Protein AF-A0A6G2DPR9-F1 (afdb_monomer_lite)

Radius of gyration: 10.83 Å; chains: 1; bounding box: 26×18×29 Å

Foldseek 3Di:
DDVVVLQVVLLVVLCVVPNVPDDDDPPDDCVPRVVDDPVNVVVSVVVSVVVVD

pLDDT: mean 76.4, std 6.01, range [49.19, 84.06]

Structure (mmCIF, N/CA/C/O backbone):
data_AF-A0A6G2DPR9-F1
#
_entry.id   AF-A0A6G2DPR9-F1
#
loop_
_atom_site.group_PDB
_atom_site.id
_atom_site.type_symbol
_atom_site.label_atom_id
_atom_site.label_alt_id
_atom_site.label_comp_id
_atom_site.label_asym_id
_atom_site.label_entity_id
_atom_site.label_seq_id
_atom_site.pdbx_PDB_ins_code
_atom_site.Cartn_x
_atom_site.Cartn_y
_atom_site.Cartn_z
_atom_site.occupancy
_atom_site.B_iso_or_equiv
_atom_site.auth_seq_id
_atom_site.auth_comp_id
_atom_site.auth_asym_id
_atom_site.auth_atom_id
_atom_site.pdbx_PDB_model_num
ATOM 1 N N . MET A 1 1 ? -14.373 -2.859 13.586 1.00 49.19 1 MET A N 1
ATOM 2 C CA . MET A 1 1 ? -14.393 -2.387 12.190 1.00 49.19 1 MET A CA 1
ATOM 3 C C . MET A 1 1 ? -14.566 -3.565 11.246 1.00 49.19 1 MET A C 1
ATOM 5 O O . MET A 1 1 ? -14.270 -4.687 11.642 1.00 49.19 1 MET A O 1
ATOM 9 N N . LYS A 1 2 ? -15.131 -3.349 10.054 1.00 69.25 2 LYS A N 1
ATOM 10 C CA . LYS A 1 2 ? -15.326 -4.415 9.051 1.00 69.25 2 LYS A CA 1
ATOM 11 C C . LYS A 1 2 ? -14.020 -4.580 8.272 1.00 69.25 2 LYS A C 1
ATOM 13 O O . LYS A 1 2 ? -13.419 -3.564 7.957 1.00 69.25 2 LYS A O 1
ATOM 18 N N . GLU A 1 3 ? -13.626 -5.806 7.915 1.00 70.69 3 GLU A N 1
ATOM 19 C CA . GLU A 1 3 ? -12.441 -6.117 7.073 1.00 70.69 3 GLU A CA 1
ATOM 20 C C . GLU A 1 3 ? -12.267 -5.169 5.880 1.00 70.69 3 GLU A C 1
ATOM 22 O O . GLU A 1 3 ? -11.155 -4.854 5.483 1.00 70.69 3 GLU A O 1
ATOM 27 N N . LYS A 1 4 ? -13.384 -4.658 5.359 1.00 76.12 4 LYS A N 1
ATOM 28 C CA . LYS A 1 4 ? -13.434 -3.686 4.275 1.00 76.12 4 LYS A CA 1
ATOM 2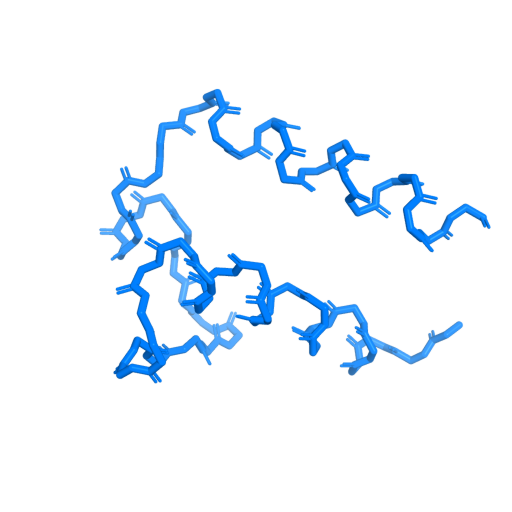9 C C . LYS A 1 4 ? -12.718 -2.358 4.558 1.00 76.12 4 LYS A C 1
ATOM 31 O O . LYS A 1 4 ? -12.092 -1.835 3.655 1.00 76.12 4 LYS A O 1
ATOM 36 N N . GLU A 1 5 ? -12.788 -1.826 5.780 1.00 77.69 5 GLU A N 1
ATOM 37 C CA . GLU A 1 5 ? -12.056 -0.595 6.139 1.00 77.69 5 GLU A CA 1
ATOM 38 C C . GLU A 1 5 ? -10.549 -0.849 6.186 1.00 77.69 5 GLU A C 1
ATOM 40 O O . GLU A 1 5 ? -9.774 -0.033 5.706 1.00 77.69 5 GLU A O 1
ATOM 45 N N . ILE A 1 6 ? -10.145 -2.016 6.698 1.00 77.19 6 ILE A N 1
ATOM 46 C CA . ILE A 1 6 ? -8.740 -2.437 6.707 1.00 77.19 6 ILE A CA 1
ATOM 47 C C . ILE A 1 6 ? -8.238 -2.580 5.275 1.00 77.19 6 ILE A C 1
ATOM 49 O O . ILE A 1 6 ? -7.185 -2.052 4.936 1.00 77.19 6 ILE A O 1
ATOM 53 N N . PHE A 1 7 ? -9.020 -3.232 4.418 1.00 80.88 7 PHE A N 1
ATOM 54 C CA . PHE A 1 7 ? -8.685 -3.376 3.011 1.00 80.88 7 PHE A CA 1
ATOM 55 C C . PHE A 1 7 ? -8.592 -2.023 2.291 1.00 80.88 7 PHE A C 1
ATOM 57 O O . PHE A 1 7 ? -7.609 -1.790 1.601 1.00 80.88 7 PHE A O 1
ATOM 64 N N . ASP A 1 8 ? -9.545 -1.109 2.487 1.00 82.94 8 ASP A N 1
ATOM 65 C CA . ASP A 1 8 ? -9.515 0.213 1.843 1.00 82.94 8 ASP A CA 1
ATOM 66 C C . ASP A 1 8 ? -8.295 1.047 2.296 1.00 82.94 8 ASP A C 1
ATOM 68 O O . ASP A 1 8 ? -7.646 1.685 1.460 1.00 82.94 8 ASP A O 1
ATOM 72 N N . SER A 1 9 ? -7.908 0.993 3.579 1.00 80.19 9 SER A N 1
ATOM 73 C CA . SER A 1 9 ? -6.669 1.635 4.059 1.00 80.19 9 SER A CA 1
ATOM 74 C C . SER A 1 9 ? -5.421 0.999 3.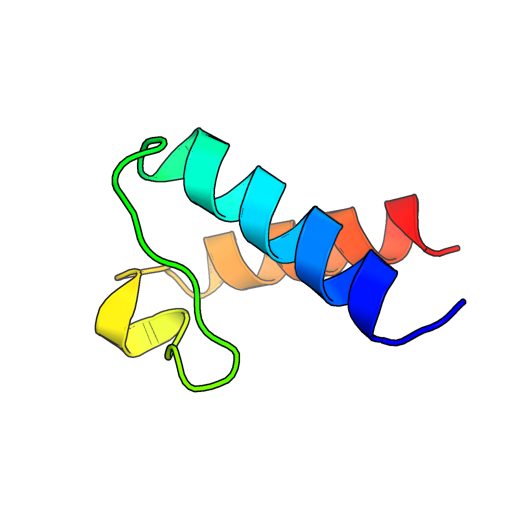439 1.00 80.19 9 SER A C 1
ATOM 76 O O . SER A 1 9 ? -4.528 1.708 2.977 1.00 80.19 9 SER A O 1
ATOM 78 N N . ILE A 1 10 ? -5.380 -0.336 3.359 1.00 78.56 10 ILE A N 1
ATOM 79 C CA . ILE A 1 10 ? -4.296 -1.098 2.718 1.00 78.56 10 ILE A CA 1
ATOM 80 C C . ILE A 1 10 ? -4.150 -0.697 1.245 1.00 78.56 10 ILE A C 1
ATOM 82 O O . ILE A 1 10 ? -3.046 -0.402 0.791 1.00 78.56 10 ILE A O 1
ATOM 86 N N . VAL A 1 11 ? -5.263 -0.655 0.507 1.00 83.62 11 VAL A N 1
ATOM 87 C CA . VAL A 1 11 ? -5.314 -0.259 -0.907 1.00 83.62 11 VAL A CA 1
ATOM 88 C C . VAL A 1 11 ? -4.779 1.157 -1.080 1.00 83.62 11 VAL A C 1
ATOM 90 O O . VAL A 1 11 ? -3.932 1.376 -1.941 1.00 83.62 11 VAL A O 1
ATOM 93 N N . THR A 1 12 ? -5.215 2.090 -0.231 1.00 84.06 12 THR A N 1
ATOM 94 C CA . THR A 1 12 ? -4.799 3.498 -0.290 1.00 84.06 12 THR A CA 1
ATOM 95 C C . THR A 1 12 ? -3.286 3.638 -0.124 1.00 84.06 12 THR A C 1
ATOM 97 O O . THR A 1 12 ? -2.630 4.225 -0.979 1.00 84.06 12 THR A O 1
ATOM 100 N N . ILE A 1 13 ? -2.707 3.031 0.915 1.00 79.69 13 ILE A N 1
ATOM 101 C CA . ILE A 1 13 ? -1.261 3.105 1.187 1.00 79.69 13 ILE A CA 1
ATOM 102 C C . ILE A 1 13 ? -0.443 2.503 0.031 1.00 79.69 13 ILE A C 1
ATOM 104 O O . ILE A 1 13 ? 0.611 3.021 -0.346 1.00 79.69 13 ILE A O 1
ATOM 108 N N . ILE A 1 14 ? -0.922 1.402 -0.550 1.00 79.06 14 ILE A N 1
ATOM 109 C CA . ILE A 1 14 ? -0.253 0.756 -1.680 1.00 79.06 14 ILE A CA 1
ATOM 110 C C . ILE A 1 14 ? -0.341 1.622 -2.940 1.00 79.06 14 ILE A C 1
ATOM 112 O O . ILE A 1 14 ? 0.664 1.792 -3.628 1.00 79.06 14 ILE A O 1
ATOM 116 N N . GLN A 1 15 ? -1.511 2.190 -3.236 1.00 82.69 15 GLN A N 1
ATOM 117 C CA . GLN A 1 15 ? -1.713 3.079 -4.382 1.00 82.69 15 GLN A CA 1
ATOM 118 C C . GLN A 1 15 ? -0.923 4.385 -4.248 1.00 82.69 15 GLN A C 1
ATOM 120 O O . GLN A 1 15 ? -0.425 4.891 -5.249 1.00 82.69 15 GLN A O 1
ATOM 125 N N . GLU A 1 16 ? -0.720 4.904 -3.036 1.00 81.31 16 GLU A N 1
ATOM 126 C CA . GLU A 1 16 ? 0.162 6.056 -2.810 1.00 81.31 16 GLU A CA 1
ATOM 127 C C . GLU A 1 16 ? 1.628 5.747 -3.146 1.00 81.31 16 GLU A C 1
ATOM 129 O O . GLU A 1 16 ? 2.339 6.611 -3.663 1.00 81.31 16 GLU A O 1
ATOM 134 N N . ARG A 1 17 ? 2.088 4.515 -2.885 1.00 74.56 17 ARG A N 1
ATOM 135 C CA . ARG A 1 17 ? 3.466 4.086 -3.177 1.00 74.56 17 ARG A CA 1
ATOM 136 C C . ARG A 1 17 ? 3.669 3.658 -4.639 1.00 74.56 17 ARG A C 1
ATOM 138 O O . ARG A 1 17 ? 4.690 4.005 -5.225 1.00 74.56 17 ARG A O 1
ATOM 145 N N . GLN A 1 18 ? 2.729 2.906 -5.219 1.00 76.19 18 GLN A N 1
ATOM 146 C CA . GLN A 1 18 ? 2.839 2.307 -6.564 1.00 76.19 18 GLN A CA 1
ATOM 147 C C . GLN A 1 18 ? 2.160 3.124 -7.675 1.00 76.19 18 GLN A C 1
ATOM 149 O O . GLN A 1 18 ? 2.430 2.914 -8.857 1.00 76.19 18 GLN A O 1
ATOM 154 N N . GLY A 1 19 ? 1.298 4.072 -7.309 1.00 75.50 19 GLY A N 1
ATOM 155 C CA . GLY A 1 19 ? 0.464 4.847 -8.222 1.00 75.50 19 GLY A CA 1
ATOM 156 C C . GLY A 1 19 ? -0.980 4.340 -8.282 1.00 75.50 19 GLY A C 1
ATOM 157 O O . GLY A 1 19 ? -1.261 3.158 -8.086 1.00 75.50 19 GLY A O 1
ATOM 158 N N . GLU A 1 20 ? -1.909 5.246 -8.596 1.00 77.31 20 GLU A N 1
ATOM 159 C CA . GLU A 1 20 ? -3.356 4.968 -8.652 1.00 77.31 20 GLU A CA 1
ATOM 160 C C . GLU A 1 20 ? -3.743 3.902 -9.697 1.00 77.31 20 GLU A C 1
ATOM 162 O O . GLU A 1 20 ? -4.786 3.262 -9.568 1.00 77.31 20 GLU A O 1
ATOM 167 N N . ASP A 1 21 ? -2.893 3.667 -10.703 1.00 77.56 21 ASP A N 1
ATOM 168 C CA . ASP A 1 21 ? -3.083 2.624 -11.722 1.00 77.56 21 ASP A CA 1
ATOM 169 C C . ASP A 1 21 ? -2.822 1.202 -11.189 1.00 77.56 21 ASP A C 1
ATOM 171 O O . ASP A 1 21 ? -3.112 0.210 -11.868 1.00 77.56 21 ASP A O 1
ATOM 175 N N . PHE A 1 22 ? -2.270 1.078 -9.980 1.00 80.56 22 PHE A N 1
ATOM 176 C CA . PHE A 1 22 ? -1.989 -0.208 -9.368 1.00 80.56 22 PHE A CA 1
ATOM 177 C C . PHE A 1 22 ? -3.267 -0.820 -8.770 1.00 80.56 22 PHE A C 1
ATOM 179 O O . PHE A 1 22 ? -3.884 -0.283 -7.845 1.00 80.56 22 PHE A O 1
ATOM 186 N N . VAL A 1 23 ? -3.675 -1.974 -9.308 1.00 77.31 23 VAL A N 1
ATOM 187 C CA . VAL A 1 23 ? -4.899 -2.669 -8.892 1.00 77.31 23 VAL A CA 1
ATOM 188 C C . VAL A 1 23 ? -4.598 -3.605 -7.727 1.00 77.31 23 VAL A C 1
ATOM 190 O O . VAL A 1 23 ? -4.117 -4.724 -7.909 1.00 77.31 23 VAL A O 1
ATOM 193 N N . VAL A 1 24 ? -4.932 -3.160 -6.519 1.00 80.12 24 VAL A N 1
ATOM 194 C CA . VAL A 1 24 ? -4.840 -3.976 -5.306 1.00 80.12 24 VAL A CA 1
ATOM 195 C C . VAL A 1 24 ? -6.057 -4.895 -5.214 1.00 80.12 24 VAL A C 1
ATOM 197 O O . VAL A 1 24 ? -7.202 -4.450 -5.278 1.00 80.12 24 VAL A O 1
ATOM 200 N N . THR A 1 25 ? -5.818 -6.195 -5.060 1.00 80.88 25 THR A N 1
ATOM 201 C CA . THR A 1 25 ? -6.868 -7.206 -4.857 1.00 80.88 25 THR A CA 1
ATOM 202 C C . THR A 1 25 ? -6.593 -7.990 -3.579 1.00 80.88 25 THR A C 1
ATOM 204 O O . THR A 1 25 ? -5.449 -8.082 -3.151 1.00 80.88 25 THR A O 1
ATOM 207 N N . GLU A 1 26 ? -7.613 -8.599 -2.972 1.00 74.50 26 GLU A N 1
ATOM 208 C CA . GLU A 1 26 ? -7.432 -9.459 -1.784 1.00 74.50 26 GLU A CA 1
ATOM 209 C C . GLU A 1 26 ? -6.522 -10.670 -2.056 1.00 74.50 26 GLU A C 1
ATOM 211 O O . GLU A 1 26 ? -5.913 -11.219 -1.143 1.00 74.50 26 GLU A O 1
ATOM 216 N N . SER A 1 27 ? -6.418 -11.087 -3.321 1.00 75.56 27 SER A N 1
ATOM 217 C CA . SER A 1 27 ? -5.527 -12.156 -3.778 1.00 75.56 27 SER A CA 1
ATOM 218 C C . SER A 1 27 ? -4.120 -11.682 -4.154 1.00 75.56 27 SER A C 1
ATOM 220 O O . SER A 1 27 ? -3.301 -12.515 -4.535 1.00 75.56 27 SER A O 1
ATOM 222 N N . LEU A 1 28 ? -3.855 -10.373 -4.111 1.00 78.38 28 LEU A N 1
ATOM 223 C CA . LEU A 1 28 ? -2.569 -9.798 -4.491 1.00 78.38 28 LEU A CA 1
ATOM 224 C C . LEU A 1 28 ? -1.497 -10.198 -3.472 1.00 78.38 28 LEU A C 1
ATOM 226 O O . 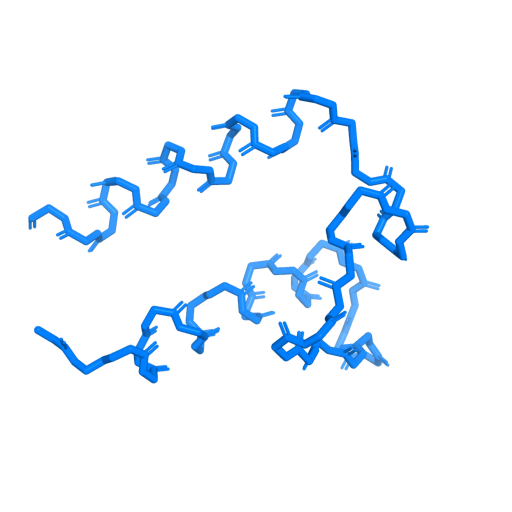LEU A 1 28 ? -1.651 -9.980 -2.267 1.00 78.38 28 LEU A O 1
ATOM 230 N N . SER A 1 29 ? -0.383 -10.743 -3.954 1.00 72.31 29 SER A N 1
ATOM 231 C CA . SER A 1 29 ? 0.780 -10.991 -3.111 1.00 72.31 29 SER A CA 1
ATOM 232 C C . SER A 1 29 ? 1.555 -9.690 -2.952 1.00 72.31 29 SER A C 1
ATOM 234 O O . SER A 1 29 ? 2.247 -9.252 -3.866 1.00 72.31 29 SER A O 1
ATOM 236 N N . LEU A 1 30 ? 1.508 -9.083 -1.764 1.00 72.19 30 LEU A N 1
ATOM 237 C CA . LEU A 1 30 ? 2.328 -7.901 -1.455 1.00 72.19 30 LEU A CA 1
ATOM 238 C C . LEU A 1 30 ? 3.824 -8.144 -1.697 1.00 72.19 30 LEU A C 1
ATOM 240 O O . LEU A 1 30 ? 4.568 -7.217 -1.968 1.00 72.19 30 LEU A O 1
ATOM 244 N N . LYS A 1 31 ? 4.276 -9.392 -1.600 1.00 68.62 31 LYS A N 1
ATOM 245 C CA . LYS A 1 31 ? 5.681 -9.736 -1.783 1.00 68.62 31 LYS A CA 1
ATOM 246 C C . LYS A 1 31 ? 6.040 -9.986 -3.248 1.00 68.62 31 LYS A C 1
ATOM 248 O O . LYS A 1 31 ? 7.092 -9.545 -3.686 1.00 68.62 31 LYS A O 1
ATOM 253 N N . ASP A 1 32 ? 5.194 -10.708 -3.982 1.00 73.12 32 ASP A N 1
ATOM 254 C CA . ASP A 1 32 ? 5.513 -11.136 -5.353 1.00 73.12 32 ASP A CA 1
ATOM 255 C C . ASP A 1 32 ? 4.997 -10.157 -6.419 1.00 73.12 32 ASP A C 1
ATOM 257 O O . ASP A 1 32 ? 5.632 -10.004 -7.458 1.00 73.12 32 ASP A O 1
ATOM 261 N N . ASP A 1 33 ? 3.867 -9.487 -6.168 1.00 71.94 33 ASP A N 1
ATOM 262 C CA . ASP A 1 33 ? 3.249 -8.541 -7.107 1.00 71.94 33 ASP A CA 1
ATOM 263 C C . ASP A 1 33 ? 3.638 -7.084 -6.820 1.00 71.94 33 ASP A C 1
ATOM 265 O O . ASP A 1 33 ? 3.673 -6.268 -7.739 1.00 71.94 33 ASP A O 1
ATOM 269 N N . LEU A 1 34 ? 3.917 -6.743 -5.555 1.00 70.19 34 LEU A N 1
ATOM 270 C CA . LEU A 1 34 ? 4.319 -5.385 -5.156 1.00 70.19 34 LEU A CA 1
ATOM 271 C C . LEU A 1 34 ? 5.834 -5.179 -5.111 1.00 70.19 34 LEU A C 1
ATOM 273 O O . LEU A 1 34 ? 6.263 -4.058 -4.841 1.00 70.19 34 LEU A O 1
ATOM 277 N N . ASP A 1 35 ? 6.611 -6.249 -5.314 1.00 71.81 35 ASP A N 1
ATOM 278 C CA . ASP A 1 35 ? 8.066 -6.296 -5.097 1.00 71.81 35 ASP A CA 1
ATOM 279 C C . ASP A 1 35 ? 8.470 -5.648 -3.756 1.00 71.81 35 ASP A C 1
ATOM 281 O O . ASP A 1 35 ? 9.506 -4.997 -3.639 1.00 71.81 35 ASP A O 1
ATOM 285 N N . ALA A 1 36 ? 7.594 -5.755 -2.746 1.00 73.25 36 ALA A N 1
ATOM 286 C CA . ALA A 1 36 ? 7.799 -5.099 -1.467 1.00 73.25 36 ALA A CA 1
ATOM 287 C C . ALA A 1 36 ? 8.848 -5.863 -0.665 1.00 73.25 36 ALA A C 1
ATOM 289 O O . ALA A 1 36 ? 8.726 -7.076 -0.433 1.00 73.25 36 ALA A O 1
ATOM 290 N N . ASP A 1 37 ? 9.850 -5.137 -0.179 1.00 79.62 37 ASP A N 1
ATOM 291 C CA . ASP A 1 37 ? 10.862 -5.729 0.674 1.00 79.62 37 ASP A CA 1
ATOM 292 C C . ASP A 1 37 ? 10.274 -6.089 2.044 1.00 79.62 37 ASP A C 1
ATOM 294 O O . ASP A 1 37 ? 9.256 -5.567 2.510 1.00 79.62 37 ASP A O 1
ATOM 298 N N . SER A 1 38 ? 10.968 -6.976 2.763 1.00 78.75 38 SER A N 1
ATOM 299 C CA . SER A 1 38 ? 10.601 -7.335 4.141 1.00 78.75 38 SER A CA 1
ATOM 300 C C . SER A 1 38 ? 10.535 -6.130 5.090 1.00 78.75 38 SER A C 1
ATOM 302 O O . SER A 1 38 ? 9.889 -6.216 6.131 1.00 78.75 38 SER A O 1
ATOM 304 N N . VAL A 1 39 ? 11.207 -5.027 4.744 1.00 82.19 39 VAL A N 1
ATOM 305 C CA . VAL A 1 39 ? 11.163 -3.759 5.485 1.00 82.19 39 VAL A CA 1
ATOM 306 C C . VAL A 1 39 ? 9.872 -2.999 5.185 1.00 82.19 39 VAL A C 1
ATOM 308 O O . VAL A 1 39 ? 9.196 -2.586 6.123 1.00 82.19 39 VAL A O 1
ATOM 311 N N . ASP A 1 40 ? 9.480 -2.893 3.914 1.00 77.69 40 ASP A N 1
ATOM 312 C CA . ASP A 1 40 ? 8.244 -2.215 3.506 1.00 77.69 40 ASP A CA 1
ATOM 313 C C . ASP A 1 40 ? 7.010 -2.867 4.128 1.00 77.69 40 ASP A C 1
ATOM 315 O O . ASP A 1 40 ? 6.130 -2.182 4.644 1.00 77.69 40 ASP A O 1
ATOM 319 N N . LEU A 1 41 ? 6.978 -4.202 4.152 1.00 76.69 41 LEU A N 1
ATOM 320 C CA . LEU A 1 41 ? 5.919 -4.963 4.816 1.00 76.69 41 LEU A CA 1
ATOM 321 C C . LEU A 1 41 ? 5.855 -4.686 6.320 1.00 76.69 41 LEU A C 1
ATOM 323 O O . LEU A 1 41 ? 4.769 -4.639 6.896 1.00 76.69 41 LEU A O 1
ATOM 327 N N . MET A 1 42 ? 7.006 -4.518 6.969 1.00 82.06 42 MET A N 1
ATOM 328 C CA . MET A 1 42 ? 7.059 -4.237 8.400 1.00 82.06 42 MET A CA 1
ATOM 329 C C . MET A 1 42 ? 6.558 -2.821 8.706 1.00 82.06 42 MET A C 1
ATOM 331 O O . MET A 1 42 ? 5.775 -2.655 9.638 1.00 82.06 42 MET A O 1
ATOM 335 N N . GLU A 1 43 ? 6.958 -1.821 7.916 1.00 81.12 43 GLU A N 1
ATOM 336 C CA . GLU 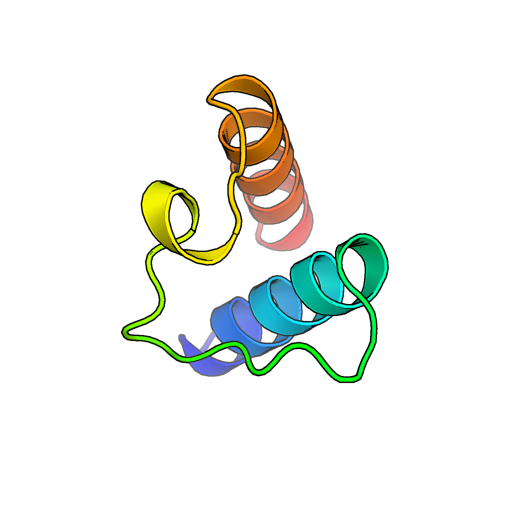A 1 43 ? 6.421 -0.458 8.029 1.00 81.12 43 GLU A CA 1
ATOM 337 C C . GLU A 1 43 ? 4.913 -0.432 7.795 1.00 81.12 43 GLU A C 1
ATOM 339 O O . GLU A 1 43 ? 4.183 0.196 8.553 1.00 81.12 43 GLU A O 1
ATOM 344 N N . PHE A 1 44 ? 4.444 -1.175 6.795 1.00 77.81 44 PHE A N 1
ATOM 345 C CA . PHE A 1 44 ? 3.030 -1.293 6.481 1.00 77.81 44 PHE A CA 1
ATOM 346 C C . PHE A 1 44 ? 2.222 -1.849 7.653 1.00 77.81 44 PHE A C 1
ATOM 348 O O . PHE A 1 44 ? 1.221 -1.259 8.050 1.00 77.81 44 PHE A O 1
ATOM 355 N N . ILE A 1 45 ? 2.678 -2.954 8.253 1.00 78.06 45 ILE A N 1
ATOM 356 C CA . ILE A 1 45 ? 2.020 -3.549 9.422 1.00 78.06 45 ILE A CA 1
ATOM 357 C C . ILE A 1 45 ? 2.021 -2.579 10.608 1.00 78.06 45 ILE A C 1
ATOM 359 O O . ILE A 1 45 ? 1.001 -2.477 11.278 1.00 78.06 45 ILE A O 1
ATOM 363 N N . LEU A 1 46 ? 3.111 -1.841 10.845 1.00 82.75 46 LEU A N 1
ATOM 364 C CA . LEU A 1 46 ? 3.180 -0.840 11.917 1.00 82.75 46 LEU A CA 1
ATOM 365 C C . LEU A 1 46 ? 2.215 0.330 11.687 1.00 82.75 46 LEU A C 1
ATOM 367 O O . LEU A 1 46 ? 1.553 0.762 12.624 1.00 82.75 46 LEU A O 1
ATOM 371 N N . THR A 1 47 ? 2.104 0.828 10.451 1.00 80.19 47 THR A N 1
ATOM 372 C CA . THR A 1 47 ? 1.137 1.878 10.096 1.00 80.19 47 THR A CA 1
ATOM 373 C C . THR A 1 47 ? -0.295 1.402 10.299 1.00 80.19 47 THR A C 1
ATOM 375 O O . THR A 1 47 ? -1.106 2.141 10.847 1.00 80.19 47 THR A O 1
ATOM 378 N N . LEU A 1 48 ? -0.60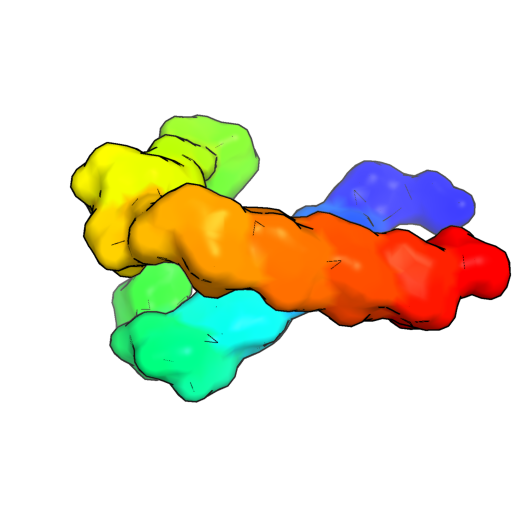7 0.165 9.905 1.00 75.81 48 LEU A N 1
ATOM 379 C CA . LEU A 1 48 ? -1.920 -0.421 10.166 1.00 75.81 48 LEU A CA 1
ATOM 380 C C . LEU A 1 48 ? -2.163 -0.600 11.671 1.00 75.81 48 LEU A C 1
ATOM 382 O O . LEU A 1 48 ? -3.251 -0.313 12.150 1.00 75.81 48 LEU A O 1
ATOM 386 N N . GLU A 1 49 ? -1.174 -1.066 12.431 1.00 79.25 49 GLU A N 1
ATOM 387 C CA . GLU A 1 49 ? -1.307 -1.238 13.881 1.00 79.25 49 GLU A CA 1
ATOM 388 C C . GLU A 1 49 ? -1.598 0.095 14.596 1.00 79.25 49 GLU A C 1
ATOM 390 O O . GLU A 1 49 ? -2.400 0.113 15.526 1.00 79.25 49 GLU A O 1
ATOM 395 N N . ASP A 1 50 ? -1.014 1.204 14.126 1.00 79.88 50 ASP A N 1
ATOM 396 C CA . ASP A 1 50 ? -1.261 2.559 14.643 1.00 79.88 50 ASP A CA 1
ATOM 397 C C . ASP A 1 50 ? -2.629 3.124 14.199 1.00 79.88 50 ASP A C 1
ATOM 399 O O . ASP A 1 50 ? -3.374 3.664 15.013 1.00 79.88 50 ASP A O 1
ATOM 403 N N . GLU A 1 51 ? -3.014 2.945 12.929 1.00 74.31 51 GLU A N 1
ATOM 404 C CA . GLU A 1 51 ? -4.311 3.402 12.388 1.00 74.31 51 GLU A CA 1
ATOM 405 C C . GLU A 1 51 ? -5.518 2.633 12.957 1.00 74.31 51 GLU A C 1
ATOM 407 O O . GLU A 1 51 ? -6.607 3.194 13.090 1.00 74.31 51 GLU A O 1
ATOM 412 N N . PHE A 1 52 ? -5.350 1.346 13.287 1.00 69.75 52 PHE A N 1
ATOM 413 C CA . PHE A 1 52 ? -6.430 0.467 13.756 1.00 69.75 52 PHE A CA 1
ATOM 414 C C 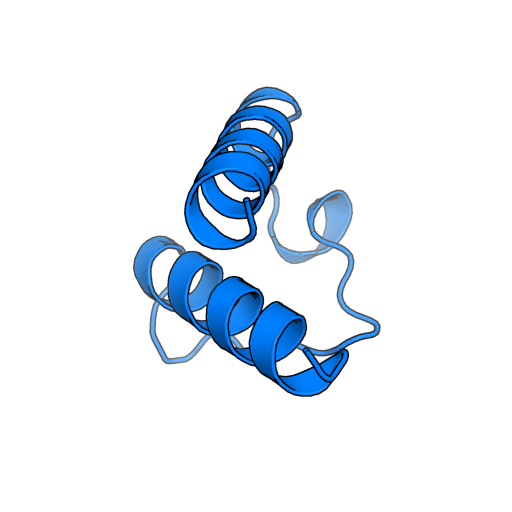. PHE A 1 52 ? -6.457 0.238 15.283 1.00 69.75 52 PHE A C 1
ATOM 416 O O . PHE A 1 52 ? -7.247 -0.600 15.734 1.00 69.75 52 PHE A O 1
ATOM 423 N N . SER A 1 53 ? -5.634 0.950 16.070 1.00 58.53 53 SER A N 1
ATOM 424 C CA . SER A 1 53 ? -5.557 0.823 17.543 1.00 58.53 53 SER A CA 1
ATOM 425 C C . SER A 1 53 ? -6.826 1.272 18.279 1.00 58.53 53 SER A C 1
ATOM 427 O O . SER A 1 53 ? -7.350 2.360 17.941 1.00 58.53 53 SER A O 1
#

Organism: Streptococcus pneumoniae (NCBI:txid1313)

InterPro domains:
  IPR009081 Phosphopantetheine binding ACP domain [PS50075] (1-53)
  IPR036736 ACP-like superfamily [G3DSA:1.10.1200.10] (1-53)
  IPR036736 ACP-like superfamily [SSF47336] (4-52)

Sequence (53 aa):
MKEKEIFDSIVTIIQERQGEDFVVTESLSLKDDLDADSVDLMEFILTLEDEFS

Secondary structure (DSSP, 8-state):
--HHHHHHHHHHHHHHHH-TT----TT--TTTTS---HHHHHHHHHHHHHHT-